Protein AF-A0A7S1GNH6-F1 (afdb_monomer_lite)

Organism: Cyclophora tenuis (NCBI:txid216820)

pLDDT: mean 76.44, std 11.62, range [36.06, 93.12]

Sequence (145 aa):
NDGLVASTFVAFQDAPVLQIGNWSTHVSYQWLARSFESPHRVYRKIVGYRRPEEAYASTGIASRLEVPLRLSWWLLDQDPWILILVAIPTLTVLTVFSILESLATPLLLLVVISWLWLTRTIVAKGKVSNLYKAKVWGRRRHKIE

Structure (mmCIF, N/CA/C/O backbone):
data_AF-A0A7S1GNH6-F1
#
_entry.id   AF-A0A7S1GNH6-F1
#
loop_
_atom_site.group_PDB
_atom_site.id
_atom_site.type_symbol
_atom_site.label_atom_id
_atom_site.label_alt_id
_atom_site.label_comp_id
_atom_site.label_asym_id
_atom_site.label_entity_id
_atom_site.label_seq_id
_atom_site.pdbx_PDB_ins_code
_atom_site.Cartn_x
_atom_site.Cartn_y
_atom_site.Cartn_z
_atom_site.occupancy
_atom_site.B_iso_or_equiv
_atom_site.auth_seq_id
_atom_site.auth_comp_id
_atom_site.auth_asym_id
_atom_site.auth_atom_id
_atom_site.pdbx_PDB_model_num
ATOM 1 N N . ASN A 1 1 ? 17.718 -19.699 13.583 1.00 37.19 1 ASN A N 1
ATOM 2 C CA . ASN A 1 1 ? 17.983 -18.271 13.291 1.00 37.19 1 ASN A CA 1
ATOM 3 C C . ASN A 1 1 ? 18.603 -18.265 11.917 1.00 37.19 1 ASN A C 1
ATOM 5 O O . ASN A 1 1 ? 19.820 -18.240 11.787 1.00 37.19 1 ASN A O 1
ATOM 9 N N . ASP A 1 2 ? 17.755 -18.426 10.911 1.00 36.19 2 ASP A N 1
ATOM 10 C CA . ASP A 1 2 ? 18.195 -18.703 9.552 1.00 36.19 2 ASP A CA 1
ATOM 11 C C . ASP A 1 2 ? 18.280 -17.347 8.872 1.00 36.19 2 ASP A C 1
ATOM 13 O O . ASP A 1 2 ? 17.274 -16.647 8.778 1.00 36.19 2 ASP A O 1
ATOM 17 N N . GLY A 1 3 ? 19.493 -16.937 8.503 1.00 36.06 3 GLY A N 1
ATOM 18 C CA . GLY A 1 3 ? 19.832 -15.633 7.926 1.00 36.06 3 GLY A CA 1
ATOM 19 C C . GLY A 1 3 ? 19.218 -15.357 6.549 1.00 36.06 3 GLY A C 1
ATOM 20 O O . GLY A 1 3 ? 19.876 -14.779 5.691 1.00 36.06 3 GLY A O 1
ATOM 21 N N . LEU A 1 4 ? 17.965 -15.750 6.326 1.00 37.25 4 LEU A N 1
ATOM 22 C CA . LEU A 1 4 ? 17.132 -15.347 5.205 1.00 37.25 4 LEU A CA 1
ATOM 23 C C . LEU A 1 4 ? 16.740 -13.879 5.388 1.00 37.25 4 LEU A C 1
ATOM 25 O O . LEU A 1 4 ? 15.629 -13.532 5.789 1.00 37.25 4 LEU A O 1
ATOM 29 N N . VAL A 1 5 ? 17.684 -12.998 5.066 1.00 38.34 5 VAL A N 1
ATOM 30 C CA . VAL A 1 5 ? 17.378 -11.618 4.701 1.00 38.34 5 VAL A CA 1
ATOM 31 C C . VAL A 1 5 ? 16.721 -11.681 3.325 1.00 38.34 5 VAL A C 1
ATOM 33 O O . VAL A 1 5 ? 17.373 -11.555 2.292 1.00 38.34 5 VAL A O 1
ATOM 36 N N . ALA A 1 6 ? 15.417 -11.949 3.300 1.00 43.12 6 ALA A N 1
ATOM 37 C CA . ALA A 1 6 ? 14.626 -11.766 2.096 1.00 43.12 6 ALA A CA 1
ATOM 38 C C . ALA A 1 6 ? 14.617 -10.265 1.786 1.00 43.12 6 ALA A C 1
ATOM 40 O O . ALA A 1 6 ? 13.912 -9.492 2.443 1.00 43.12 6 ALA A O 1
ATOM 41 N N . SER A 1 7 ? 15.427 -9.837 0.814 1.00 44.09 7 SER A N 1
ATOM 42 C CA . SER A 1 7 ? 15.307 -8.495 0.251 1.00 44.09 7 SER A CA 1
ATOM 43 C C . SER A 1 7 ? 13.883 -8.357 -0.277 1.00 44.09 7 SER A C 1
ATOM 45 O O . SER A 1 7 ? 13.508 -8.977 -1.268 1.00 44.09 7 SER A O 1
ATOM 47 N N . THR A 1 8 ? 13.057 -7.582 0.426 1.00 56.88 8 THR A N 1
ATOM 48 C CA . THR A 1 8 ? 11.632 -7.391 0.110 1.00 56.88 8 THR A CA 1
ATOM 49 C C . THR A 1 8 ? 11.429 -6.491 -1.117 1.00 56.88 8 THR A C 1
ATOM 51 O O . THR A 1 8 ? 10.299 -6.193 -1.500 1.00 56.88 8 THR A O 1
ATOM 54 N N . PHE A 1 9 ? 12.526 -6.033 -1.727 1.00 61.50 9 PHE A N 1
ATOM 55 C CA . PHE A 1 9 ? 12.533 -5.031 -2.776 1.00 61.50 9 PHE A CA 1
ATOM 56 C C . PHE A 1 9 ? 13.300 -5.556 -3.985 1.00 61.50 9 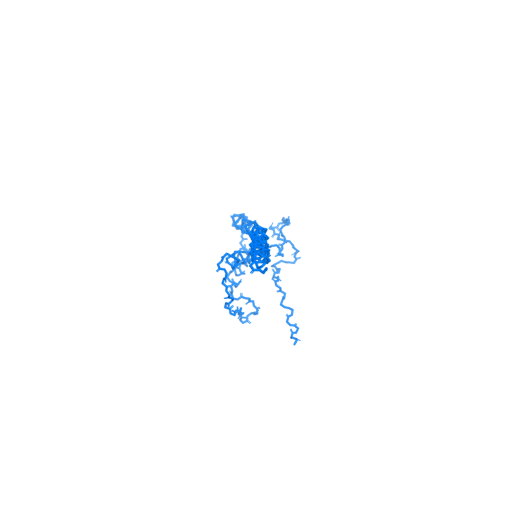PHE A C 1
ATOM 58 O O . PHE A 1 9 ? 14.501 -5.816 -3.912 1.00 61.50 9 PHE A O 1
ATOM 65 N N . VAL A 1 10 ? 12.583 -5.697 -5.097 1.00 64.50 10 VAL A N 1
ATOM 66 C CA . VAL A 1 10 ? 13.172 -5.936 -6.413 1.00 64.50 10 VAL A CA 1
ATOM 67 C C . VAL A 1 10 ? 13.304 -4.575 -7.087 1.00 64.50 10 VAL A C 1
ATOM 69 O O . VAL A 1 10 ? 12.298 -3.921 -7.364 1.00 64.50 10 VAL A O 1
ATOM 72 N N . ALA A 1 11 ? 14.539 -4.121 -7.290 1.00 66.44 11 ALA A N 1
ATOM 73 C CA . ALA A 1 11 ? 14.816 -3.002 -8.180 1.00 66.44 11 ALA A CA 1
ATOM 74 C C . ALA A 1 11 ? 14.881 -3.550 -9.608 1.00 66.44 11 ALA A C 1
ATOM 76 O O . ALA A 1 11 ? 15.576 -4.532 -9.860 1.00 66.44 11 ALA A O 1
ATOM 77 N N . PHE A 1 12 ? 14.123 -2.950 -10.522 1.00 68.12 12 PHE A N 1
ATOM 78 C CA . PHE A 1 12 ? 14.074 -3.399 -11.917 1.00 68.12 12 PHE A CA 1
ATOM 79 C C . PHE A 1 12 ? 15.103 -2.693 -12.813 1.00 68.12 12 PHE A C 1
ATOM 81 O O . PHE A 1 12 ? 15.304 -3.095 -13.953 1.00 68.12 12 PHE A O 1
ATOM 88 N 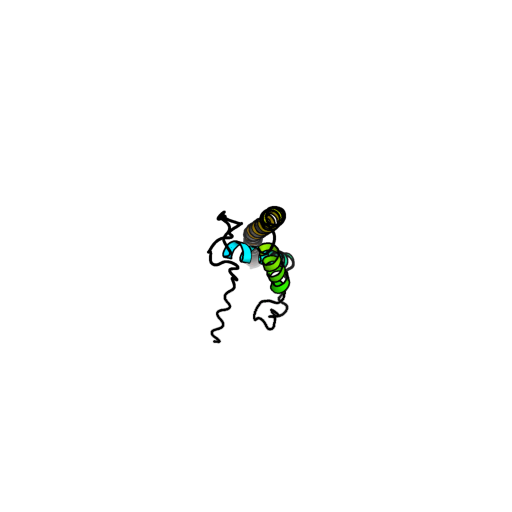N . GLN A 1 13 ? 15.736 -1.634 -12.308 1.00 73.31 13 GLN A N 1
ATOM 89 C CA . GLN A 1 13 ? 16.748 -0.833 -12.997 1.00 73.31 13 GLN A CA 1
ATOM 90 C C . GLN A 1 13 ? 17.916 -0.566 -12.039 1.00 73.31 13 GLN A C 1
ATOM 92 O O . GLN A 1 13 ? 17.717 -0.563 -10.821 1.00 73.31 13 GLN A O 1
ATOM 97 N N . ASP A 1 14 ? 19.093 -0.239 -12.579 1.00 76.81 14 ASP A N 1
ATOM 98 C CA . ASP A 1 14 ? 20.283 0.212 -11.827 1.00 76.81 14 ASP A CA 1
ATOM 99 C C . ASP A 1 14 ? 20.131 1.650 -11.280 1.00 76.81 14 ASP A C 1
ATOM 101 O O . ASP A 1 14 ? 21.063 2.454 -11.254 1.00 76.81 14 ASP A O 1
ATOM 105 N N . ALA A 1 15 ? 18.922 2.008 -10.852 1.00 78.06 15 ALA A N 1
ATOM 106 C CA . ALA A 1 15 ? 18.576 3.308 -10.306 1.00 78.06 15 ALA A CA 1
ATOM 107 C C . ALA A 1 15 ? 17.698 3.143 -9.054 1.00 78.06 15 ALA A C 1
ATOM 109 O O . ALA A 1 15 ? 16.880 2.227 -8.981 1.00 78.06 15 ALA A O 1
ATOM 110 N N . PRO A 1 16 ? 17.800 4.043 -8.059 1.00 78.69 16 PRO A N 1
ATOM 111 C CA . PRO A 1 16 ? 16.963 3.986 -6.854 1.00 78.69 16 PRO A CA 1
ATOM 112 C C . PRO A 1 16 ? 15.500 4.399 -7.109 1.00 78.69 16 PRO A C 1
ATOM 114 O O . PRO A 1 16 ? 14.623 4.180 -6.265 1.00 78.69 16 PRO A O 1
ATOM 117 N N . VAL A 1 17 ? 15.235 5.007 -8.265 1.00 83.69 17 VAL A N 1
ATOM 118 C CA . VAL A 1 17 ? 13.937 5.539 -8.681 1.00 83.69 17 VAL A CA 1
ATOM 119 C C . VAL A 1 17 ? 13.557 5.012 -10.055 1.00 83.69 17 VAL A C 1
ATOM 121 O O . VAL A 1 17 ? 14.426 4.647 -10.846 1.00 83.69 17 VAL A O 1
ATOM 124 N N . LEU A 1 18 ? 12.257 4.988 -10.335 1.00 82.44 18 LEU A N 1
ATOM 125 C CA . LEU A 1 18 ? 11.734 4.602 -11.636 1.00 82.44 18 LEU A CA 1
ATOM 126 C C . LEU A 1 18 ? 12.200 5.606 -12.699 1.00 82.44 18 LEU A C 1
ATOM 128 O O . LEU A 1 18 ? 11.910 6.803 -12.599 1.00 82.44 18 LEU A O 1
ATOM 132 N N . GLN A 1 19 ? 12.898 5.114 -13.717 1.00 83.94 19 GLN A N 1
ATOM 133 C CA . GLN A 1 19 ? 13.284 5.887 -14.892 1.00 83.94 19 GLN A CA 1
ATOM 134 C C . GLN A 1 19 ? 12.406 5.498 -16.080 1.00 83.94 19 GLN A C 1
ATOM 136 O O . GLN A 1 19 ? 12.172 4.315 -16.335 1.00 83.94 19 GLN A O 1
ATOM 141 N N . ILE A 1 20 ? 11.915 6.506 -16.801 1.00 80.00 20 ILE A N 1
ATOM 142 C CA . ILE A 1 20 ? 11.084 6.352 -17.998 1.00 80.00 20 ILE A CA 1
ATOM 143 C C . ILE A 1 20 ? 11.818 7.035 -19.152 1.00 80.00 20 ILE A C 1
ATOM 145 O O . ILE A 1 20 ? 11.888 8.264 -19.213 1.00 80.00 20 ILE A O 1
ATOM 149 N N . GLY A 1 21 ? 12.403 6.244 -20.055 1.00 78.62 21 GLY A N 1
ATOM 150 C CA . GLY A 1 21 ? 13.316 6.764 -21.077 1.00 78.62 21 GLY A CA 1
ATOM 151 C C . GLY A 1 21 ? 14.495 7.502 -20.432 1.00 78.62 21 GLY A C 1
ATOM 152 O O . GLY A 1 21 ? 15.172 6.953 -19.570 1.00 78.62 21 GLY A O 1
ATOM 153 N N . ASN A 1 22 ? 14.696 8.771 -20.797 1.00 79.69 22 ASN A N 1
ATOM 154 C CA . ASN A 1 22 ? 15.738 9.627 -20.211 1.00 79.69 22 ASN A CA 1
ATOM 155 C C . ASN A 1 22 ? 15.261 10.442 -18.994 1.00 79.69 22 ASN A C 1
ATOM 157 O O . ASN A 1 22 ? 15.970 11.342 -18.539 1.00 79.69 22 ASN A O 1
ATOM 161 N N . TRP A 1 23 ? 14.050 10.197 -18.485 1.00 79.19 23 TRP A N 1
ATOM 162 C CA . TRP A 1 23 ? 13.479 10.961 -17.377 1.00 79.19 23 TRP A CA 1
ATOM 163 C C . TRP A 1 23 ? 13.523 10.171 -16.073 1.00 79.19 23 TRP A C 1
ATOM 165 O O . TRP A 1 23 ? 13.007 9.059 -15.974 1.00 79.19 23 TRP A O 1
ATOM 175 N N . SER A 1 24 ? 14.109 10.787 -15.048 1.00 81.00 24 SER A N 1
ATOM 176 C CA . SER A 1 24 ? 14.089 10.279 -13.680 1.00 81.00 24 SER A CA 1
ATOM 177 C C . SER A 1 24 ? 12.819 10.751 -12.980 1.00 81.00 24 SER A C 1
ATOM 179 O O . SER A 1 24 ? 12.549 11.952 -12.926 1.00 81.00 24 SER A O 1
ATOM 181 N N . THR A 1 25 ? 12.025 9.823 -12.451 1.00 81.56 25 THR A N 1
ATOM 182 C CA . THR A 1 25 ? 10.838 10.172 -11.661 1.00 81.56 25 THR A CA 1
ATOM 183 C C . THR A 1 25 ? 11.185 10.272 -10.173 1.00 81.56 25 THR A C 1
ATOM 185 O O . THR A 1 25 ? 12.176 9.720 -9.704 1.00 81.56 25 THR A O 1
ATOM 188 N N . HIS A 1 26 ? 10.339 10.940 -9.384 1.00 84.44 26 HIS A N 1
ATOM 189 C CA . HIS A 1 26 ? 10.473 10.972 -7.918 1.00 84.44 26 HIS A CA 1
ATOM 190 C C . HIS A 1 26 ? 9.926 9.708 -7.226 1.00 84.44 26 HIS A C 1
ATOM 192 O O . HIS A 1 26 ? 9.800 9.671 -6.001 1.00 84.44 26 HIS A O 1
ATOM 198 N N . VAL A 1 27 ? 9.568 8.674 -7.990 1.00 81.62 27 VAL A N 1
ATOM 199 C CA . VAL A 1 27 ? 8.954 7.453 -7.468 1.00 81.62 27 VAL A CA 1
ATOM 200 C C . VAL A 1 27 ? 10.043 6.421 -7.189 1.00 81.62 27 VAL A C 1
ATOM 202 O O . VAL A 1 27 ? 10.666 5.897 -8.109 1.00 81.62 27 VAL A O 1
ATOM 205 N N . SER A 1 28 ? 10.274 6.103 -5.913 1.00 85.12 28 SER A N 1
ATOM 206 C CA . SER A 1 28 ? 11.250 5.081 -5.527 1.00 85.12 28 SER A CA 1
ATOM 207 C C . SER A 1 28 ? 10.704 3.662 -5.702 1.00 85.12 28 SER A C 1
ATOM 209 O O . SER A 1 28 ? 9.517 3.399 -5.476 1.00 85.12 28 SER A O 1
ATOM 211 N N . TYR A 1 29 ? 11.587 2.710 -6.019 1.00 79.69 29 TYR A N 1
ATOM 212 C CA . TYR A 1 29 ? 11.223 1.287 -6.085 1.00 79.69 29 TYR A CA 1
ATOM 213 C C . TYR A 1 29 ? 10.703 0.751 -4.747 1.00 79.69 29 TYR A C 1
ATOM 215 O O . TYR A 1 29 ? 9.821 -0.107 -4.712 1.00 79.69 29 TYR A O 1
ATOM 223 N N . GLN A 1 30 ? 11.181 1.315 -3.636 1.00 81.62 30 GLN A N 1
ATOM 224 C CA . GLN A 1 30 ? 10.695 0.983 -2.302 1.00 81.62 30 GLN A CA 1
ATOM 225 C C . GLN A 1 30 ? 9.229 1.393 -2.109 1.00 81.62 30 GLN A C 1
ATOM 227 O O . GLN A 1 30 ? 8.434 0.617 -1.572 1.00 81.62 30 GLN A O 1
ATOM 232 N N . TRP A 1 31 ? 8.856 2.598 -2.554 1.00 83.19 31 TRP A N 1
ATOM 233 C CA . TRP A 1 31 ? 7.469 3.052 -2.496 1.00 83.19 31 TRP A CA 1
ATOM 234 C C . TRP A 1 31 ? 6.576 2.216 -3.414 1.00 83.19 31 TRP A C 1
ATOM 236 O O . TRP A 1 31 ? 5.495 1.808 -2.989 1.00 83.19 31 TRP A O 1
ATOM 246 N N . LEU A 1 32 ? 7.038 1.893 -4.627 1.00 81.19 32 LEU A N 1
ATOM 247 C CA . LEU A 1 32 ? 6.302 1.045 -5.571 1.00 81.19 32 LEU A CA 1
ATOM 248 C C . LEU A 1 32 ? 6.019 -0.336 -4.986 1.00 81.19 32 LEU A C 1
ATOM 250 O O . LEU A 1 32 ? 4.860 -0.730 -4.873 1.00 81.19 32 LEU A O 1
ATOM 254 N N . ALA A 1 33 ? 7.061 -1.041 -4.543 1.00 79.50 33 ALA A N 1
ATOM 255 C CA . ALA A 1 33 ? 6.931 -2.367 -3.947 1.00 79.50 33 ALA A CA 1
ATOM 256 C C . ALA A 1 33 ? 5.985 -2.350 -2.738 1.00 79.50 33 ALA A C 1
ATOM 258 O O . ALA A 1 33 ? 5.083 -3.182 -2.617 1.00 79.50 33 ALA A O 1
ATOM 259 N N . ARG A 1 34 ? 6.126 -1.341 -1.866 1.00 80.62 34 ARG A N 1
ATOM 260 C CA . ARG A 1 34 ? 5.230 -1.174 -0.722 1.00 80.62 34 ARG A CA 1
ATOM 261 C C . ARG A 1 34 ? 3.790 -0.936 -1.167 1.00 80.62 34 ARG A C 1
ATOM 263 O O . ARG A 1 34 ? 2.881 -1.483 -0.540 1.00 80.62 34 ARG A O 1
ATOM 270 N N . SER A 1 35 ? 3.574 -0.144 -2.209 1.00 81.56 35 SER A N 1
ATOM 271 C CA . SER A 1 35 ? 2.242 0.189 -2.707 1.00 81.56 35 SER A CA 1
ATOM 272 C C . SER A 1 35 ? 1.557 -1.009 -3.359 1.00 81.56 35 SER A C 1
ATOM 274 O O . SER A 1 35 ? 0.377 -1.225 -3.099 1.00 81.56 35 SER A O 1
ATOM 276 N N . PHE A 1 36 ? 2.280 -1.858 -4.096 1.00 80.94 36 PHE A N 1
ATOM 277 C CA . PHE A 1 36 ? 1.729 -3.104 -4.653 1.00 80.94 36 PHE A CA 1
ATOM 278 C C . PHE A 1 36 ? 1.231 -4.077 -3.579 1.00 80.94 36 PHE A C 1
ATOM 280 O O . PHE A 1 36 ? 0.245 -4.782 -3.776 1.00 80.94 36 PHE A O 1
ATOM 287 N N . GLU A 1 37 ? 1.854 -4.079 -2.403 1.00 80.12 37 GLU A N 1
ATOM 288 C CA . GLU A 1 37 ? 1.362 -4.845 -1.257 1.00 80.12 37 GLU A CA 1
ATOM 289 C C . GLU A 1 37 ? 0.252 -4.136 -0.454 1.00 80.12 37 GLU A C 1
ATOM 291 O O . GLU A 1 37 ? -0.363 -4.749 0.426 1.00 80.12 37 GLU A O 1
ATOM 296 N N . SER A 1 38 ? -0.015 -2.853 -0.720 1.00 82.19 38 SER A N 1
ATOM 297 C CA . SER A 1 38 ? -0.980 -2.049 0.040 1.00 82.19 38 SER A CA 1
ATOM 298 C C . SER A 1 38 ? -2.413 -2.596 -0.021 1.00 82.19 38 SER A C 1
ATOM 300 O O . SER A 1 38 ? -2.989 -2.779 1.054 1.00 82.19 38 SER A O 1
ATOM 302 N N . PRO A 1 39 ? -2.978 -2.984 -1.187 1.00 81.25 39 PRO A N 1
ATOM 303 C CA . PRO A 1 39 ? -4.318 -3.577 -1.250 1.00 81.25 39 PRO A CA 1
ATOM 304 C C . PRO A 1 39 ? -4.464 -4.799 -0.338 1.00 81.25 39 PRO A C 1
ATOM 306 O O . PRO A 1 39 ? -5.441 -4.925 0.396 1.00 81.25 39 PRO A O 1
ATOM 309 N N . HIS A 1 40 ? -3.446 -5.663 -0.306 1.00 78.81 40 HIS A N 1
ATOM 310 C CA . HIS A 1 40 ? -3.423 -6.840 0.562 1.00 78.81 40 HIS A CA 1
ATOM 311 C C . HIS A 1 40 ? -3.338 -6.471 2.049 1.00 78.81 40 HIS A C 1
ATOM 313 O O . HIS A 1 40 ? -3.976 -7.099 2.895 1.00 78.81 40 HIS A O 1
ATOM 319 N N . ARG A 1 41 ? -2.559 -5.444 2.412 1.00 78.06 41 ARG A N 1
ATOM 320 C CA . ARG A 1 41 ? -2.509 -4.943 3.799 1.00 78.06 41 ARG A CA 1
ATOM 321 C C . ARG A 1 41 ? -3.832 -4.307 4.223 1.00 78.06 41 ARG A C 1
ATOM 323 O O . ARG A 1 41 ? -4.282 -4.573 5.335 1.00 78.06 41 ARG A O 1
ATOM 330 N N . VAL A 1 42 ? -4.466 -3.528 3.350 1.00 78.56 42 VAL A N 1
ATOM 331 C CA . VAL A 1 42 ? -5.791 -2.932 3.581 1.00 78.56 42 VAL A CA 1
ATOM 332 C C . VAL A 1 42 ? -6.843 -4.024 3.751 1.00 78.56 42 VAL A C 1
ATOM 334 O O . VAL A 1 42 ? -7.534 -4.042 4.766 1.00 78.56 42 VAL A O 1
ATOM 337 N N . TYR A 1 43 ? -6.898 -4.986 2.829 1.00 78.31 43 TYR A N 1
ATOM 338 C CA . TYR A 1 43 ? -7.809 -6.127 2.906 1.00 78.31 43 TYR A CA 1
ATOM 339 C C . TYR A 1 43 ? -7.651 -6.888 4.228 1.00 78.31 43 TYR A C 1
ATOM 341 O O . TYR A 1 43 ? -8.634 -7.136 4.924 1.00 78.31 43 TYR A O 1
ATOM 349 N N . ARG A 1 44 ? -6.409 -7.173 4.644 1.00 76.88 44 ARG A N 1
ATOM 350 C CA . ARG A 1 44 ? -6.134 -7.820 5.938 1.00 76.88 44 ARG A CA 1
ATOM 351 C C . ARG A 1 44 ? -6.612 -6.997 7.13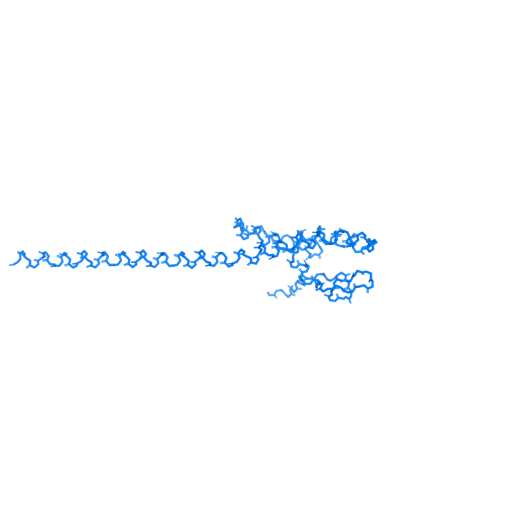3 1.00 76.88 44 ARG A C 1
ATOM 353 O O . ARG A 1 44 ? -7.200 -7.569 8.048 1.00 76.88 44 ARG A O 1
ATOM 360 N N . LYS A 1 45 ? -6.369 -5.682 7.139 1.00 74.25 45 LYS A N 1
ATOM 361 C CA . LYS A 1 45 ? -6.820 -4.788 8.220 1.00 74.25 45 LYS A CA 1
ATOM 362 C C . LYS A 1 45 ? -8.349 -4.738 8.323 1.00 74.25 45 LYS A C 1
ATOM 364 O O . LYS A 1 45 ? -8.858 -4.672 9.434 1.00 74.25 45 LYS A O 1
ATOM 369 N N . ILE A 1 46 ? -9.060 -4.773 7.193 1.00 73.44 46 ILE A N 1
ATOM 370 C CA . ILE A 1 46 ? -10.526 -4.661 7.147 1.00 73.44 46 ILE A CA 1
ATOM 371 C C . ILE A 1 46 ? -11.207 -5.993 7.486 1.00 73.44 46 ILE A C 1
ATOM 373 O O . ILE A 1 46 ? -12.118 -6.022 8.305 1.00 73.44 46 ILE A O 1
ATOM 377 N N . VAL A 1 47 ? -10.775 -7.095 6.868 1.00 77.12 47 VAL A N 1
ATOM 378 C CA . VAL A 1 47 ? -11.456 -8.401 6.978 1.00 77.12 47 VAL A CA 1
ATOM 379 C C . VAL A 1 47 ? -11.006 -9.189 8.215 1.00 77.12 47 VAL A C 1
ATOM 381 O O . VAL A 1 47 ? -11.645 -10.161 8.602 1.00 77.12 47 VAL A O 1
ATOM 384 N N . GLY A 1 48 ? -9.909 -8.790 8.870 1.00 65.69 48 GLY A N 1
ATOM 385 C CA . GLY A 1 48 ? -9.396 -9.484 10.058 1.00 65.69 48 GLY A CA 1
ATOM 386 C C . GLY A 1 48 ? -8.886 -10.901 9.765 1.00 65.69 48 GLY A C 1
ATOM 387 O O . GLY A 1 48 ? -8.758 -11.720 10.675 1.00 65.69 48 GLY A O 1
ATOM 388 N N . TYR A 1 49 ? -8.600 -11.202 8.495 1.00 65.19 49 TYR A N 1
ATOM 389 C CA . TYR A 1 49 ? -8.216 -12.534 8.041 1.00 65.19 49 TYR A CA 1
ATOM 390 C C . TYR A 1 49 ? -6.864 -12.948 8.650 1.00 65.19 49 TYR A C 1
ATOM 392 O O . TYR A 1 49 ? -5.824 -12.349 8.352 1.00 65.19 49 TYR A O 1
ATOM 400 N N . ARG A 1 50 ? -6.859 -13.981 9.507 1.00 59.31 50 ARG A N 1
ATOM 401 C CA . ARG A 1 50 ? -5.625 -14.624 9.989 1.00 59.31 50 ARG A CA 1
ATOM 402 C C . ARG A 1 50 ? -5.000 -15.427 8.842 1.00 59.31 50 ARG A C 1
ATOM 404 O O . ARG A 1 50 ? -5.693 -16.171 8.161 1.00 59.31 50 ARG A O 1
ATOM 411 N N . ARG A 1 51 ? -3.698 -15.206 8.626 1.00 62.00 51 ARG A N 1
ATOM 412 C CA . ARG A 1 51 ? -2.843 -15.737 7.542 1.00 62.00 51 ARG A CA 1
ATOM 413 C C . ARG A 1 51 ? -3.218 -17.165 7.087 1.00 62.00 51 ARG A C 1
ATOM 415 O O . ARG A 1 51 ? -3.203 -18.057 7.930 1.00 62.00 51 ARG A O 1
ATOM 422 N N . PRO A 1 52 ? -3.371 -17.425 5.775 1.00 60.12 52 PRO A N 1
ATOM 423 C CA . PRO A 1 52 ? -2.776 -18.629 5.209 1.00 60.12 52 PRO A CA 1
ATOM 424 C C . PRO A 1 52 ? -1.246 -18.468 5.252 1.00 60.12 52 PRO A C 1
ATOM 426 O O . PRO A 1 52 ? -0.737 -17.340 5.221 1.00 60.12 52 PRO A O 1
ATOM 429 N N . GLU A 1 53 ? -0.511 -19.571 5.359 1.00 61.97 53 GLU A N 1
ATOM 430 C CA . GLU A 1 53 ? 0.952 -19.569 5.264 1.00 61.97 53 GLU A CA 1
ATOM 431 C C . GLU A 1 53 ? 1.409 -18.789 4.022 1.00 61.97 53 GLU A C 1
ATOM 433 O O . GLU A 1 53 ? 0.793 -18.857 2.955 1.00 61.97 53 GLU A O 1
ATOM 438 N N . GLU A 1 54 ? 2.453 -17.969 4.171 1.00 65.38 54 GLU A N 1
ATOM 439 C CA . GLU A 1 54 ? 3.018 -17.242 3.036 1.00 65.38 54 GLU A CA 1
ATOM 440 C C . GLU A 1 54 ? 3.658 -18.252 2.087 1.00 65.38 54 GLU A C 1
ATOM 442 O O . GLU A 1 54 ? 4.748 -18.752 2.340 1.00 65.38 54 GLU A O 1
ATOM 447 N N . ALA A 1 55 ? 2.951 -18.571 1.004 1.00 72.06 55 ALA A N 1
ATOM 448 C CA . ALA A 1 55 ? 3.471 -19.426 -0.046 1.00 72.06 55 ALA A CA 1
ATOM 449 C C . ALA A 1 55 ? 4.503 -18.646 -0.867 1.00 72.06 55 ALA A C 1
ATOM 451 O O . ALA A 1 55 ? 4.168 -17.653 -1.526 1.00 72.06 55 ALA A O 1
ATOM 452 N N . TYR A 1 56 ? 5.749 -19.105 -0.825 1.00 71.94 56 TYR A N 1
ATOM 453 C CA . TYR A 1 56 ? 6.824 -18.639 -1.690 1.00 71.94 56 TYR A CA 1
ATOM 454 C C . TYR A 1 56 ? 6.895 -19.537 -2.922 1.00 71.94 56 TYR A C 1
ATOM 456 O O . TYR A 1 56 ? 6.729 -20.753 -2.829 1.00 71.94 56 TYR A O 1
ATOM 464 N N . ALA A 1 57 ? 7.118 -18.934 -4.080 1.00 68.62 57 ALA A N 1
ATOM 465 C CA . ALA A 1 57 ? 7.430 -19.674 -5.287 1.00 68.62 57 ALA A CA 1
ATOM 466 C C . ALA A 1 57 ? 8.856 -20.240 -5.224 1.00 68.62 57 ALA A C 1
ATOM 468 O O . ALA A 1 57 ? 9.665 -19.835 -4.387 1.00 68.62 57 ALA A O 1
ATOM 469 N N . SER A 1 58 ? 9.195 -21.139 -6.152 1.00 70.69 58 SER A N 1
ATOM 470 C CA . SER A 1 58 ? 10.551 -21.701 -6.282 1.00 70.69 58 SER A CA 1
ATOM 471 C C . SER A 1 58 ? 11.635 -20.637 -6.510 1.00 70.69 58 SER A C 1
ATOM 473 O O . SER A 1 58 ? 12.810 -20.891 -6.271 1.00 70.69 58 SER A O 1
ATOM 475 N N . THR A 1 59 ? 11.236 -19.436 -6.930 1.00 66.88 59 THR A N 1
ATOM 476 C CA . THR A 1 59 ? 12.077 -18.246 -7.106 1.00 66.88 59 THR A CA 1
ATOM 477 C C . THR A 1 59 ? 12.384 -17.507 -5.797 1.00 66.88 59 THR A C 1
ATOM 479 O O . THR A 1 59 ? 13.120 -16.525 -5.811 1.00 66.88 59 THR A O 1
ATOM 482 N N . GLY A 1 60 ? 11.813 -17.936 -4.664 1.00 67.62 60 GLY A N 1
ATOM 483 C CA . GLY A 1 60 ? 11.957 -17.272 -3.363 1.00 67.62 60 GLY A CA 1
ATOM 484 C C . GLY A 1 60 ? 11.095 -16.014 -3.198 1.00 67.62 60 GLY A C 1
ATOM 485 O O . GLY A 1 60 ? 11.165 -15.352 -2.165 1.00 67.62 60 GLY A O 1
ATOM 486 N N . ILE A 1 61 ? 10.258 -15.684 -4.186 1.00 68.38 61 ILE A N 1
ATOM 487 C CA . ILE A 1 61 ? 9.331 -14.546 -4.148 1.00 68.38 61 ILE A CA 1
ATOM 488 C C . ILE A 1 61 ? 7.976 -15.023 -3.627 1.00 68.38 61 ILE A C 1
ATOM 490 O O . ILE A 1 61 ? 7.537 -16.133 -3.928 1.00 68.38 61 ILE A O 1
ATOM 494 N N . ALA A 1 62 ? 7.286 -14.193 -2.842 1.00 72.06 62 ALA A N 1
ATOM 495 C CA . ALA A 1 62 ? 5.924 -14.504 -2.423 1.00 72.06 62 ALA A CA 1
ATOM 496 C C . ALA A 1 62 ? 5.038 -14.715 -3.664 1.00 72.06 62 ALA A C 1
ATOM 498 O O . ALA A 1 62 ? 4.951 -13.830 -4.510 1.00 72.06 62 ALA A O 1
ATOM 499 N N . SER A 1 63 ? 4.347 -15.852 -3.752 1.00 75.56 63 SER A N 1
ATOM 500 C CA . SER A 1 63 ? 3.489 -16.238 -4.892 1.00 75.56 63 SER A CA 1
ATOM 501 C C . SER A 1 63 ? 2.528 -15.125 -5.337 1.00 75.56 63 SER A C 1
ATOM 503 O O . SER A 1 63 ? 2.355 -14.860 -6.523 1.00 75.56 63 SER A O 1
ATOM 505 N N . ARG A 1 64 ? 1.968 -14.381 -4.375 1.00 74.19 64 ARG A N 1
ATOM 506 C CA . ARG A 1 64 ? 1.082 -13.226 -4.610 1.00 74.19 64 ARG A CA 1
ATOM 507 C C . ARG A 1 64 ? 1.730 -12.057 -5.369 1.00 74.19 64 ARG A C 1
ATOM 509 O O . ARG A 1 64 ? 1.017 -11.223 -5.917 1.00 74.19 64 ARG A O 1
ATOM 516 N N . LEU A 1 65 ? 3.058 -11.966 -5.358 1.00 76.12 65 LEU A N 1
ATOM 517 C CA . LEU A 1 65 ? 3.836 -10.923 -6.025 1.00 76.12 65 LEU A CA 1
ATOM 518 C C . LEU A 1 65 ? 4.357 -11.358 -7.396 1.00 76.12 65 LEU A C 1
ATOM 520 O O . LEU A 1 65 ? 4.795 -10.498 -8.151 1.00 76.12 65 LEU A O 1
ATOM 524 N N . GLU A 1 66 ? 4.269 -12.639 -7.766 1.00 76.69 66 GLU A N 1
ATOM 525 C CA . GLU A 1 66 ? 4.775 -13.106 -9.063 1.00 76.69 66 GLU A CA 1
ATOM 526 C C . GLU A 1 66 ? 4.057 -12.454 -10.246 1.00 76.69 66 GLU A C 1
ATOM 528 O O . GLU A 1 66 ? 4.700 -12.048 -11.213 1.00 76.69 66 GLU A O 1
ATOM 533 N N . VAL A 1 67 ? 2.730 -12.325 -10.168 1.00 80.25 67 VAL A N 1
ATOM 534 C CA . VAL A 1 67 ? 1.934 -11.709 -11.238 1.00 80.25 67 VAL A CA 1
ATOM 535 C C . VAL A 1 67 ? 2.250 -10.210 -11.375 1.00 80.25 67 VAL A C 1
ATOM 537 O O . VAL A 1 67 ? 2.623 -9.801 -12.476 1.00 80.25 67 VAL A O 1
ATOM 540 N N . PRO A 1 68 ? 2.199 -9.387 -10.303 1.00 77.00 68 PRO A N 1
ATOM 541 C CA . PRO A 1 68 ? 2.641 -7.991 -10.367 1.00 77.00 68 PRO A CA 1
ATOM 542 C C . PRO A 1 68 ? 4.078 -7.819 -10.866 1.00 77.00 68 PRO A C 1
ATOM 544 O O . PRO A 1 68 ? 4.363 -6.894 -11.626 1.00 77.00 68 PRO A O 1
ATOM 547 N N . LEU A 1 69 ? 4.983 -8.715 -10.463 1.00 78.38 69 LEU A N 1
ATOM 548 C CA . LEU A 1 69 ? 6.380 -8.677 -10.879 1.00 78.38 69 LEU A CA 1
ATOM 549 C C . LEU A 1 69 ? 6.512 -8.908 -12.388 1.00 78.38 69 LEU A C 1
ATOM 551 O O . LEU A 1 69 ? 7.136 -8.101 -13.070 1.00 78.38 69 LEU A O 1
ATOM 555 N N . ARG A 1 70 ? 5.895 -9.968 -12.927 1.00 81.38 70 ARG A N 1
ATOM 556 C CA . ARG A 1 70 ? 5.923 -10.267 -14.370 1.00 81.38 70 ARG A CA 1
ATOM 557 C C . ARG A 1 70 ? 5.297 -9.150 -15.200 1.00 81.38 70 ARG A C 1
ATOM 559 O O . ARG A 1 70 ? 5.842 -8.795 -16.238 1.00 81.38 70 ARG A O 1
ATOM 566 N N . LEU A 1 71 ? 4.194 -8.570 -14.724 1.00 81.50 71 LEU A N 1
ATOM 567 C CA . LEU A 1 71 ? 3.573 -7.412 -15.371 1.00 81.50 71 LEU A CA 1
ATOM 568 C C . LEU A 1 71 ? 4.500 -6.191 -15.375 1.00 81.50 71 LEU A C 1
ATOM 570 O O . LEU A 1 71 ? 4.560 -5.487 -16.375 1.00 81.50 71 LEU A O 1
ATOM 574 N N . SER A 1 72 ? 5.243 -5.962 -14.290 1.00 80.50 72 SER A N 1
ATOM 575 C CA . SER A 1 72 ? 6.207 -4.857 -14.207 1.00 80.50 72 SER A CA 1
ATOM 576 C C . SER A 1 72 ? 7.367 -5.043 -15.188 1.00 80.50 72 SER A C 1
ATOM 578 O O . SER A 1 72 ? 7.723 -4.098 -15.880 1.00 80.50 72 SER A O 1
ATOM 580 N N . TRP A 1 73 ? 7.905 -6.263 -15.307 1.00 82.38 73 TRP A N 1
ATOM 581 C CA . TRP A 1 73 ? 8.919 -6.591 -16.318 1.00 82.38 73 TRP A CA 1
ATOM 582 C C . TRP A 1 73 ? 8.407 -6.364 -17.739 1.00 82.38 73 TRP A C 1
ATOM 584 O O . TRP A 1 73 ? 9.071 -5.699 -18.524 1.00 82.38 73 TRP A O 1
ATOM 594 N N . TRP A 1 74 ? 7.207 -6.865 -18.048 1.00 85.06 74 TRP A N 1
ATOM 595 C CA . TRP A 1 74 ? 6.589 -6.653 -19.356 1.00 85.06 74 TRP A CA 1
ATOM 596 C C . TRP A 1 74 ? 6.397 -5.164 -19.661 1.00 85.06 74 TRP A C 1
ATOM 598 O O . TRP A 1 74 ? 6.674 -4.730 -20.774 1.00 85.06 74 TRP A O 1
ATOM 608 N N . LEU A 1 75 ? 5.957 -4.382 -18.670 1.00 82.44 75 LEU A N 1
ATOM 609 C CA . LEU A 1 75 ? 5.691 -2.955 -18.826 1.00 82.44 75 LEU A CA 1
ATOM 610 C C . LEU A 1 75 ? 6.966 -2.134 -19.061 1.00 82.44 75 LEU A C 1
ATOM 612 O O . LEU A 1 75 ? 6.932 -1.169 -19.819 1.00 82.44 75 LEU A O 1
ATOM 616 N N . LEU A 1 76 ? 8.073 -2.510 -18.419 1.00 82.25 76 LEU A N 1
ATOM 617 C CA . LEU A 1 76 ? 9.372 -1.855 -18.599 1.00 82.25 76 LEU A CA 1
ATOM 618 C C . LEU A 1 76 ? 9.993 -2.123 -19.976 1.00 82.25 76 LEU A C 1
ATOM 620 O O . LEU A 1 76 ? 10.819 -1.331 -20.415 1.00 82.25 76 LEU A O 1
ATOM 624 N N . ASP A 1 77 ? 9.583 -3.204 -20.640 1.00 86.00 77 ASP A N 1
ATOM 625 C CA . ASP A 1 77 ? 10.013 -3.562 -21.997 1.00 86.00 77 ASP A CA 1
ATOM 626 C C . ASP A 1 77 ? 9.181 -2.865 -23.095 1.00 86.00 77 ASP A C 1
ATOM 628 O O . ASP A 1 77 ? 9.504 -2.945 -24.276 1.00 86.00 77 ASP A O 1
ATOM 632 N N . GLN A 1 78 ? 8.088 -2.180 -22.730 1.00 86.69 78 GLN A N 1
ATOM 633 C CA . GLN A 1 78 ? 7.248 -1.462 -23.693 1.00 86.69 78 GLN A CA 1
ATOM 634 C C . GLN A 1 78 ? 7.819 -0.089 -24.060 1.00 86.69 78 GLN A C 1
ATOM 636 O O . GLN A 1 78 ? 8.577 0.524 -23.306 1.00 86.69 78 GLN A O 1
ATOM 641 N N . ASP A 1 79 ? 7.355 0.448 -25.194 1.00 87.62 79 ASP A N 1
ATOM 642 C CA . ASP A 1 79 ? 7.646 1.821 -25.599 1.00 87.62 79 ASP A CA 1
ATOM 643 C C . ASP A 1 79 ? 7.334 2.828 -24.473 1.00 87.62 79 ASP A C 1
ATOM 645 O O . ASP A 1 79 ? 6.293 2.714 -23.811 1.00 87.62 79 ASP A O 1
ATOM 649 N N . PRO A 1 80 ? 8.151 3.887 -24.297 1.00 84.31 80 PRO A N 1
ATOM 650 C CA . PRO A 1 80 ? 7.964 4.870 -23.228 1.00 84.31 80 PRO A CA 1
ATOM 651 C C . PRO A 1 80 ? 6.561 5.492 -23.186 1.00 84.31 80 PRO A C 1
ATOM 653 O O . PRO A 1 80 ? 6.046 5.791 -22.111 1.00 84.31 80 PRO A O 1
ATOM 656 N N . TRP A 1 81 ? 5.908 5.656 -24.341 1.00 86.38 81 TRP A N 1
ATOM 657 C CA . TRP A 1 81 ? 4.539 6.173 -24.427 1.00 86.38 81 TRP A CA 1
ATOM 658 C C . TRP A 1 81 ? 3.501 5.219 -23.832 1.00 86.38 81 TRP A C 1
ATOM 660 O O . TRP A 1 81 ? 2.601 5.659 -23.115 1.00 86.38 81 TRP A O 1
ATOM 670 N N . ILE A 1 82 ? 3.643 3.916 -24.089 1.00 86.81 82 ILE A N 1
ATOM 671 C CA . ILE A 1 82 ? 2.782 2.873 -23.517 1.00 86.81 82 ILE A CA 1
ATOM 672 C C . ILE A 1 82 ? 3.031 2.788 -22.012 1.00 86.81 82 ILE A C 1
ATOM 674 O O . ILE A 1 82 ? 2.082 2.735 -21.227 1.00 86.81 82 ILE A O 1
ATOM 678 N N . LEU A 1 83 ? 4.302 2.861 -21.609 1.00 84.06 83 LEU A N 1
ATOM 679 C CA . LEU A 1 83 ? 4.694 2.878 -20.207 1.00 84.06 83 LEU A CA 1
ATOM 680 C C . LEU A 1 83 ? 4.025 4.040 -19.472 1.00 84.06 83 LEU A C 1
ATOM 682 O O . LEU A 1 83 ? 3.394 3.809 -18.447 1.00 84.06 83 LEU A O 1
ATOM 686 N N . ILE A 1 84 ? 4.066 5.264 -20.006 1.00 84.44 84 ILE A N 1
ATOM 687 C CA . ILE A 1 84 ? 3.388 6.427 -1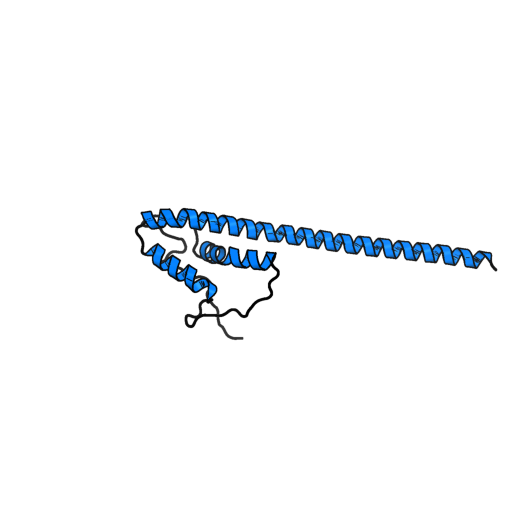9.406 1.00 84.44 84 ILE A CA 1
ATOM 688 C C . ILE A 1 84 ? 1.874 6.197 -19.309 1.00 84.44 84 ILE A C 1
ATOM 690 O O . ILE A 1 84 ? 1.283 6.411 -18.246 1.00 84.44 84 ILE A O 1
ATOM 694 N N . LEU A 1 85 ? 1.251 5.731 -20.395 1.00 88.81 85 LEU A N 1
ATOM 695 C CA . LEU A 1 85 ? -0.196 5.530 -20.477 1.00 88.81 85 LEU A CA 1
ATOM 696 C C . LEU A 1 85 ? -0.710 4.503 -19.457 1.00 88.81 85 LEU A C 1
ATOM 698 O O . LEU A 1 85 ? -1.805 4.668 -18.925 1.00 88.81 85 LEU A O 1
ATOM 702 N N . VAL A 1 86 ? 0.083 3.477 -19.144 1.00 85.81 86 VAL A N 1
ATOM 703 C CA . VAL A 1 86 ? -0.267 2.439 -18.161 1.00 85.81 86 VAL A CA 1
ATOM 704 C C . VAL A 1 86 ? 0.226 2.787 -16.749 1.00 85.81 86 VAL A C 1
ATOM 706 O O . VAL A 1 86 ? -0.453 2.487 -15.761 1.00 85.81 86 VAL A O 1
ATOM 709 N N . ALA A 1 87 ? 1.372 3.455 -16.613 1.00 82.50 87 ALA A N 1
ATOM 710 C CA . ALA A 1 87 ? 1.939 3.821 -15.319 1.00 82.50 87 ALA A CA 1
ATOM 711 C C . ALA A 1 87 ? 1.077 4.857 -14.595 1.00 82.50 87 ALA A C 1
ATOM 713 O O . ALA A 1 87 ? 0.837 4.697 -13.402 1.00 82.50 87 ALA A O 1
ATOM 714 N N . ILE A 1 88 ? 0.553 5.874 -15.288 1.00 84.69 88 ILE A N 1
ATOM 715 C CA . ILE A 1 88 ? -0.297 6.911 -14.675 1.00 84.69 88 ILE A CA 1
ATOM 716 C C . ILE A 1 88 ? -1.530 6.320 -13.957 1.00 84.69 88 ILE A C 1
ATOM 718 O O . ILE A 1 88 ? -1.695 6.579 -12.756 1.00 84.69 88 ILE A O 1
ATOM 722 N N . PRO A 1 89 ? -2.399 5.518 -14.607 1.00 88.38 89 PRO A N 1
ATOM 723 C CA . PRO A 1 89 ? -3.557 4.938 -13.930 1.00 88.38 89 PRO A CA 1
ATOM 724 C C . PRO A 1 89 ? -3.141 3.956 -12.831 1.00 88.38 89 PRO A C 1
ATOM 726 O O . PRO A 1 89 ? -3.731 3.964 -11.750 1.00 88.38 89 PRO A O 1
ATOM 729 N N . THR A 1 90 ? -2.081 3.172 -13.049 1.00 84.31 90 THR A N 1
ATOM 730 C CA . THR A 1 90 ? -1.569 2.231 -12.042 1.00 84.31 90 THR A CA 1
ATOM 731 C C . THR A 1 90 ? -1.099 2.963 -10.784 1.00 84.31 90 THR A C 1
ATOM 733 O O . THR A 1 90 ? -1.524 2.632 -9.677 1.00 84.31 90 THR A O 1
ATOM 736 N N . LEU A 1 91 ? -0.290 4.013 -10.937 1.00 84.19 91 LEU A N 1
ATOM 737 C CA . LEU A 1 91 ? 0.177 4.856 -9.835 1.00 84.19 91 LEU A CA 1
ATOM 738 C C . LEU A 1 91 ? -0.985 5.535 -9.110 1.00 84.19 91 LEU A C 1
ATOM 740 O O . LEU A 1 91 ? -0.960 5.632 -7.883 1.00 84.19 91 LEU A O 1
ATOM 744 N N . THR A 1 92 ? -2.022 5.954 -9.838 1.00 87.00 92 THR A N 1
ATOM 745 C CA . THR A 1 92 ? -3.229 6.549 -9.246 1.00 87.00 92 THR A CA 1
ATOM 746 C C . THR A 1 92 ? -3.933 5.553 -8.326 1.00 87.00 92 THR A C 1
ATOM 748 O O . THR A 1 92 ? -4.177 5.857 -7.158 1.00 87.00 92 THR A O 1
ATOM 751 N N . VAL A 1 93 ? -4.190 4.333 -8.809 1.00 87.38 93 VAL A N 1
ATOM 752 C CA . VAL A 1 93 ? -4.818 3.265 -8.013 1.00 87.38 93 VAL A CA 1
ATOM 753 C C . VAL A 1 93 ? -3.966 2.921 -6.789 1.00 87.38 93 VAL A C 1
ATOM 755 O O . VAL A 1 93 ? -4.477 2.865 -5.669 1.00 87.38 93 VAL A O 1
ATOM 758 N N . LEU A 1 94 ? -2.656 2.752 -6.974 1.00 84.69 94 LEU A N 1
ATOM 759 C CA . LEU A 1 94 ? -1.719 2.465 -5.886 1.00 84.69 94 LEU A CA 1
ATOM 760 C C . LEU A 1 94 ? -1.687 3.579 -4.831 1.00 84.69 94 LEU A C 1
ATOM 762 O O . LEU A 1 94 ? -1.666 3.297 -3.631 1.00 84.69 94 LEU A O 1
ATOM 766 N N . THR A 1 95 ? -1.753 4.839 -5.260 1.00 85.62 95 THR A N 1
ATOM 767 C CA . THR A 1 95 ? -1.799 5.998 -4.361 1.00 85.62 95 THR A CA 1
ATOM 768 C C . THR A 1 95 ? -3.083 6.004 -3.537 1.00 85.62 95 THR A C 1
ATOM 770 O O . THR A 1 95 ? -3.023 6.196 -2.322 1.00 85.62 95 THR A O 1
ATOM 773 N N . VAL A 1 96 ? -4.235 5.716 -4.153 1.00 87.88 96 VAL A N 1
ATOM 774 C CA . VAL A 1 96 ? -5.515 5.590 -3.435 1.00 87.88 96 VAL A CA 1
ATOM 775 C C . VAL A 1 96 ? -5.427 4.509 -2.358 1.00 87.88 96 VAL A C 1
ATOM 777 O O . VAL A 1 96 ? -5.781 4.767 -1.207 1.00 87.88 96 VAL A O 1
ATOM 780 N N . PHE A 1 97 ? -4.890 3.328 -2.678 1.00 82.12 97 PHE A N 1
ATOM 781 C CA . PHE A 1 97 ? -4.701 2.270 -1.681 1.00 82.12 97 PHE A CA 1
ATOM 782 C C . PHE A 1 97 ? -3.740 2.676 -0.561 1.00 82.12 97 PHE A C 1
ATOM 784 O O . PHE A 1 97 ? -4.037 2.431 0.609 1.00 82.12 97 PHE A O 1
ATOM 791 N N . SER A 1 98 ? -2.644 3.364 -0.886 1.00 81.19 98 SER A N 1
ATOM 792 C CA . SER A 1 98 ? -1.704 3.874 0.115 1.00 81.19 98 SER A CA 1
ATOM 793 C C . SER A 1 98 ? -2.361 4.887 1.064 1.00 81.19 98 SER A C 1
ATOM 795 O O . SER A 1 98 ? -2.104 4.864 2.272 1.00 81.19 98 SER A O 1
ATOM 797 N N . ILE A 1 99 ? -3.236 5.760 0.553 1.00 82.81 99 ILE A N 1
ATOM 798 C CA . ILE A 1 99 ? -4.013 6.702 1.374 1.00 82.81 99 ILE A CA 1
ATOM 799 C C . ILE A 1 99 ? -4.997 5.937 2.266 1.00 82.81 99 ILE A C 1
ATOM 801 O O . ILE A 1 99 ? -5.023 6.165 3.476 1.00 82.81 99 ILE A O 1
ATOM 805 N N . LEU A 1 100 ? -5.755 4.988 1.707 1.00 81.31 100 LEU A N 1
ATOM 806 C CA . LEU A 1 100 ? -6.694 4.159 2.473 1.00 81.31 100 LEU A CA 1
ATOM 807 C C . LEU A 1 100 ? -5.990 3.390 3.595 1.00 81.31 100 LEU A C 1
ATOM 809 O O . LEU A 1 100 ? -6.471 3.358 4.728 1.00 81.31 100 LEU A O 1
ATOM 813 N N . GLU A 1 101 ? -4.820 2.817 3.318 1.00 78.25 101 GLU A N 1
ATOM 814 C CA . GLU A 1 101 ? -4.004 2.146 4.326 1.00 78.25 101 GLU A CA 1
ATOM 815 C C . GLU A 1 101 ? -3.576 3.098 5.446 1.00 78.25 101 GLU A C 1
ATOM 817 O O . GLU A 1 101 ? -3.601 2.718 6.624 1.00 78.25 101 GLU A O 1
ATOM 822 N N . SER A 1 102 ? -3.196 4.322 5.078 1.00 78.56 102 SER A N 1
ATOM 823 C CA . SER A 1 102 ? -2.759 5.354 6.017 1.00 78.56 102 SER A CA 1
ATOM 824 C C . SER A 1 102 ? -3.904 5.824 6.910 1.00 78.56 102 SER A C 1
ATOM 826 O O . SER A 1 102 ? -3.677 6.023 8.099 1.00 78.56 102 SER A O 1
ATOM 828 N N . LEU A 1 103 ? -5.131 5.910 6.384 1.00 78.56 103 LEU A N 1
ATOM 829 C CA . LEU A 1 103 ? -6.341 6.302 7.121 1.00 78.56 103 LEU A CA 1
ATOM 830 C C . LEU A 1 103 ? -6.931 5.178 7.987 1.00 78.56 103 LEU A C 1
ATOM 8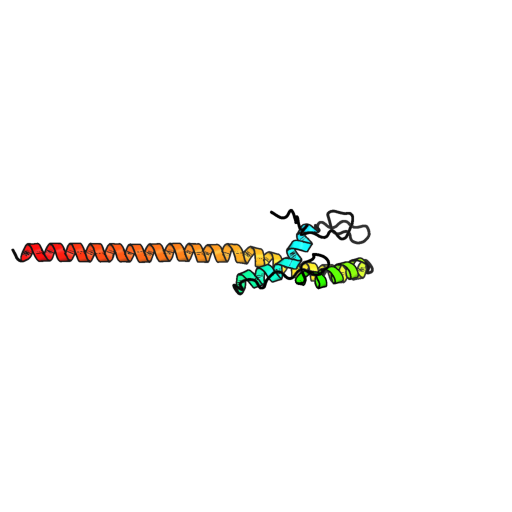32 O O . LEU A 1 103 ? -7.478 5.445 9.058 1.00 78.56 103 LEU A O 1
ATOM 836 N N . ALA A 1 104 ? -6.793 3.916 7.576 1.00 73.50 104 ALA A N 1
ATOM 837 C CA . ALA A 1 104 ? -7.316 2.777 8.336 1.00 73.50 104 ALA A CA 1
ATOM 838 C C . ALA A 1 104 ? -6.670 2.650 9.731 1.00 73.50 104 ALA A C 1
ATOM 840 O O . ALA A 1 104 ? -7.309 2.237 10.696 1.00 73.50 104 ALA A O 1
ATOM 841 N N . THR A 1 105 ? -5.396 3.025 9.853 1.00 71.75 105 THR A N 1
ATOM 842 C CA . THR A 1 105 ? -4.619 2.922 11.098 1.00 71.75 105 THR A CA 1
ATOM 843 C C . THR A 1 105 ? -5.072 3.893 12.207 1.00 71.75 105 THR A C 1
ATOM 845 O O . THR A 1 105 ? -5.344 3.421 13.312 1.00 71.75 105 THR A O 1
ATOM 848 N N . PRO A 1 106 ? -5.203 5.216 11.971 1.00 75.81 106 PRO A N 1
ATOM 849 C CA . PRO A 1 106 ? -5.696 6.150 12.982 1.00 75.81 106 PRO A CA 1
ATOM 850 C C . PRO A 1 106 ? -7.158 5.891 13.364 1.00 75.81 106 PRO A C 1
ATOM 852 O O . PRO A 1 106 ? -7.496 6.009 14.538 1.00 75.81 106 PRO A O 1
ATOM 855 N N . LEU A 1 107 ? -8.013 5.467 12.425 1.00 75.31 107 LEU A N 1
ATOM 856 C CA . LEU A 1 107 ? -9.399 5.098 12.739 1.00 75.31 107 LEU A CA 1
ATOM 857 C C . LEU A 1 107 ? -9.471 3.910 13.710 1.00 75.31 107 LEU A C 1
ATOM 859 O O . LEU A 1 107 ? -10.204 3.969 14.696 1.00 75.31 107 LEU A O 1
ATOM 863 N N . LEU A 1 108 ? -8.662 2.867 13.492 1.00 70.75 108 LEU A N 1
ATOM 864 C CA . LEU A 1 108 ? -8.564 1.740 14.426 1.00 70.75 108 LEU A CA 1
ATOM 865 C C . LEU A 1 108 ? -8.062 2.174 15.810 1.00 70.75 108 LEU A C 1
ATOM 867 O O . LEU A 1 108 ? -8.599 1.722 16.820 1.00 70.75 108 LEU A O 1
ATOM 871 N N . LEU A 1 109 ? -7.076 3.076 15.878 1.00 77.06 109 LEU A N 1
ATOM 872 C CA . LEU A 1 109 ? -6.591 3.610 17.155 1.00 77.06 109 LEU A CA 1
ATOM 873 C C . LEU A 1 109 ? -7.684 4.373 17.909 1.00 77.06 109 LEU A C 1
ATOM 875 O O . LEU A 1 109 ? -7.830 4.177 19.114 1.00 77.06 109 LEU A O 1
ATOM 879 N N . LEU A 1 110 ? -8.484 5.188 17.217 1.00 84.31 110 LEU A N 1
ATOM 880 C CA . LEU A 1 110 ? -9.607 5.898 17.832 1.00 84.31 110 LEU A CA 1
ATOM 881 C C . LEU A 1 110 ? -10.643 4.926 18.402 1.00 84.31 110 LEU A C 1
ATOM 883 O O . LEU A 1 110 ? -11.047 5.090 19.549 1.00 84.31 110 LEU A O 1
ATOM 887 N N . VAL A 1 111 ? -11.002 3.870 17.665 1.00 84.75 111 VAL A N 1
ATOM 888 C CA . VAL A 1 111 ? -11.926 2.830 18.155 1.00 84.75 111 VAL A CA 1
ATOM 889 C C . VAL A 1 111 ? -11.384 2.153 19.416 1.00 84.75 111 VAL A C 1
ATOM 891 O O . VAL A 1 111 ? -12.118 1.991 20.393 1.00 84.75 111 VAL A O 1
ATOM 894 N N . VAL A 1 112 ? -10.094 1.805 19.439 1.00 83.69 112 VAL A N 1
ATOM 895 C CA . VAL A 1 112 ? -9.448 1.193 20.612 1.00 83.69 112 VAL A CA 1
ATOM 896 C C . VAL A 1 112 ? -9.436 2.154 21.805 1.00 83.69 112 VAL A C 1
ATOM 898 O O . VAL A 1 112 ? -9.773 1.751 22.918 1.00 83.69 112 VAL A O 1
ATOM 901 N N . ILE A 1 113 ? -9.106 3.431 21.594 1.00 90.06 113 ILE A N 1
ATOM 902 C CA . ILE A 1 113 ? -9.108 4.450 22.656 1.00 90.06 113 ILE A CA 1
ATOM 903 C C . ILE A 1 113 ? -10.524 4.656 23.205 1.00 90.06 113 ILE A C 1
ATOM 905 O O . ILE A 1 113 ? -10.707 4.672 24.424 1.00 90.06 113 ILE A O 1
ATOM 909 N N . SER A 1 114 ? -11.532 4.756 22.334 1.00 89.00 114 SER A N 1
ATOM 910 C CA . SER A 1 114 ? -12.940 4.864 22.728 1.00 89.00 114 SER A CA 1
ATOM 911 C C . SER A 1 114 ? -13.401 3.644 23.527 1.00 89.00 114 SER A C 1
ATOM 913 O O . SER A 1 114 ? -14.066 3.799 24.552 1.00 89.00 114 SER A O 1
ATOM 915 N N . TRP A 1 115 ? -12.997 2.436 23.125 1.00 92.19 115 TRP A N 1
ATOM 916 C CA . TRP A 1 115 ? -13.293 1.199 23.850 1.00 92.19 115 TRP A CA 1
ATOM 917 C C . TRP A 1 115 ? -12.653 1.167 25.248 1.00 92.19 115 TRP A C 1
ATOM 919 O O . TRP A 1 115 ? -13.308 0.840 26.244 1.00 92.19 115 TRP A O 1
ATOM 929 N N . LEU A 1 116 ? -11.381 1.560 25.356 1.00 91.12 116 LEU A N 1
ATOM 930 C CA . LEU A 1 116 ? -10.675 1.662 26.638 1.00 91.12 116 LEU A CA 1
ATOM 931 C C . LEU A 1 116 ? -11.317 2.704 27.567 1.00 91.12 116 LEU A C 1
ATOM 933 O O . LEU A 1 116 ? -11.438 2.475 28.771 1.00 91.12 116 LEU A O 1
ATOM 937 N N . TRP A 1 117 ? -11.779 3.829 27.021 1.00 93.12 117 TRP A N 1
ATOM 938 C CA . TRP A 1 117 ? -12.543 4.822 27.776 1.00 93.12 117 TRP A CA 1
ATOM 939 C C . TRP A 1 117 ? -13.880 4.263 28.269 1.00 93.12 117 TRP A C 1
ATOM 941 O O . TRP A 1 117 ? -14.207 4.385 29.453 1.00 93.12 117 TRP A O 1
ATOM 951 N N . LEU A 1 118 ? -14.630 3.591 27.394 1.00 90.94 118 LEU A N 1
ATOM 952 C CA . LEU A 1 118 ? -15.932 3.020 27.729 1.00 90.94 118 LEU A CA 1
ATOM 953 C C . LEU A 1 118 ? -15.819 1.991 28.863 1.00 90.94 118 LEU A C 1
ATOM 955 O O . LEU A 1 118 ? -16.520 2.104 29.870 1.00 90.94 118 LEU A O 1
ATOM 959 N N . THR A 1 119 ? -14.884 1.045 28.759 1.00 91.38 119 THR A N 1
ATOM 960 C CA . THR A 1 119 ? -14.663 0.020 29.795 1.00 91.38 119 THR A CA 1
ATOM 961 C C . THR A 1 119 ? -14.297 0.633 31.150 1.00 91.38 119 THR A C 1
ATOM 963 O O . THR A 1 119 ? -14.863 0.240 32.173 1.00 91.38 119 THR A O 1
ATOM 966 N N . ARG A 1 120 ? -13.440 1.665 31.177 1.00 87.19 120 ARG A N 1
ATOM 967 C CA . ARG A 1 120 ? -13.116 2.407 32.409 1.00 87.19 120 ARG A CA 1
ATOM 968 C C . ARG A 1 120 ? -14.346 3.058 33.042 1.00 87.19 120 ARG A C 1
ATOM 970 O O . ARG A 1 120 ? -14.523 2.959 34.257 1.00 87.19 120 ARG A O 1
ATOM 977 N N . THR A 1 121 ? -15.215 3.687 32.249 1.00 89.19 121 THR A N 1
ATOM 978 C CA . THR A 1 121 ? -16.427 4.338 32.782 1.00 89.19 121 THR A CA 1
ATOM 979 C C . THR A 1 121 ? -17.444 3.338 33.337 1.00 89.19 121 THR A C 1
ATOM 981 O O . THR A 1 121 ? -18.044 3.599 34.382 1.00 89.19 121 THR A O 1
ATOM 984 N N . ILE A 1 122 ? -17.605 2.175 32.698 1.00 85.56 122 ILE A N 1
ATOM 985 C CA . ILE A 1 122 ? -18.500 1.106 33.167 1.00 85.56 122 ILE A CA 1
ATOM 986 C C . ILE A 1 122 ? -18.008 0.553 34.510 1.00 85.56 122 ILE A C 1
ATOM 988 O O . ILE A 1 122 ? -18.783 0.470 35.466 1.00 85.56 122 ILE A O 1
ATOM 992 N N . VAL A 1 123 ? -16.711 0.247 34.619 1.00 86.94 123 VAL A N 1
ATOM 993 C CA . VAL A 1 123 ? -16.103 -0.247 35.867 1.00 86.94 123 VAL A CA 1
ATOM 994 C C . VAL A 1 123 ? -16.219 0.793 36.987 1.00 86.94 123 VAL A C 1
ATOM 996 O O . VAL A 1 123 ? -16.577 0.445 38.114 1.00 86.94 123 VAL A O 1
ATOM 999 N N . ALA A 1 124 ? -15.987 2.076 36.689 1.00 82.69 124 ALA A N 1
ATOM 1000 C CA . ALA A 1 124 ? -16.134 3.157 37.663 1.00 82.69 124 ALA A CA 1
ATOM 1001 C C . ALA A 1 124 ? -17.578 3.276 38.183 1.00 82.69 124 ALA A C 1
ATOM 1003 O O . ALA A 1 124 ? -17.793 3.313 39.397 1.00 82.69 124 ALA A O 1
ATOM 1004 N N . LYS A 1 125 ? -18.577 3.255 37.287 1.00 81.94 125 LYS A N 1
ATOM 1005 C CA . LYS A 1 125 ? -20.002 3.277 37.667 1.00 81.94 125 LYS A CA 1
ATOM 1006 C C . LYS A 1 125 ? -20.388 2.063 38.521 1.00 81.94 125 LYS A C 1
ATOM 1008 O O . LYS A 1 125 ? -21.084 2.224 39.525 1.00 81.94 125 LYS A O 1
ATOM 1013 N N . GLY A 1 126 ? -19.890 0.871 38.182 1.00 80.19 126 GLY A N 1
ATOM 1014 C CA . GLY A 1 126 ? -20.102 -0.345 38.975 1.00 80.19 126 GLY A CA 1
ATOM 1015 C C . GLY A 1 126 ? -19.528 -0.237 40.393 1.00 80.19 126 GLY A C 1
ATOM 1016 O O . GLY A 1 126 ? -20.203 -0.568 41.370 1.00 80.19 126 GLY A O 1
ATOM 1017 N N . LYS A 1 127 ? -18.314 0.310 40.530 1.00 80.25 127 LYS A N 1
ATOM 1018 C CA . LYS A 1 127 ? -17.649 0.492 41.830 1.00 80.25 127 LYS A CA 1
ATOM 1019 C C . LYS A 1 127 ? -18.394 1.492 42.726 1.00 80.25 127 LYS A C 1
ATOM 1021 O O . LYS A 1 127 ? -18.584 1.222 43.911 1.00 80.25 127 LYS A O 1
ATOM 1026 N N . VAL A 1 128 ? -18.883 2.600 42.160 1.00 80.00 128 VAL A N 1
ATOM 1027 C CA . VAL A 1 128 ? -19.685 3.605 42.887 1.00 80.00 128 VAL A CA 1
ATOM 1028 C C . VAL A 1 128 ? -21.029 3.031 43.347 1.00 80.00 128 VAL A C 1
ATOM 1030 O O . VAL A 1 128 ? -21.421 3.240 44.496 1.00 80.00 128 VAL A O 1
ATOM 1033 N N . SER A 1 129 ? -21.713 2.256 42.498 1.00 81.06 129 SER A N 1
ATOM 1034 C CA . SER A 1 129 ? -22.976 1.595 42.865 1.00 81.06 129 SER A CA 1
ATOM 1035 C C . SER A 1 129 ? -22.802 0.633 44.047 1.00 81.06 129 SER A C 1
ATOM 1037 O O . SER A 1 129 ? -23.586 0.663 45.000 1.00 81.06 129 SER A O 1
ATOM 1039 N N . ASN A 1 130 ? -21.731 -0.166 44.039 1.00 76.44 130 ASN A N 1
ATOM 1040 C CA . ASN A 1 130 ? -21.428 -1.100 45.125 1.00 76.44 130 ASN A CA 1
ATOM 1041 C C . ASN A 1 130 ? -21.094 -0.381 46.441 1.00 76.44 130 ASN A C 1
ATOM 1043 O O . ASN A 1 130 ? -21.590 -0.781 47.495 1.00 76.44 130 ASN A O 1
ATOM 1047 N N . LEU A 1 131 ? -20.332 0.717 46.391 1.00 77.81 131 LEU A N 1
ATOM 1048 C CA . LEU A 1 131 ? -20.052 1.550 47.569 1.00 77.81 131 LEU A CA 1
ATOM 1049 C C . LEU A 1 131 ? -21.326 2.180 48.147 1.00 77.81 131 LEU A C 1
ATOM 1051 O O . LEU A 1 131 ? -21.505 2.212 49.366 1.00 77.81 131 LEU A O 1
ATOM 1055 N N . TYR A 1 132 ? -22.239 2.642 47.288 1.00 77.44 132 TYR A N 1
ATOM 1056 C CA . TYR A 1 132 ? -23.518 3.192 47.732 1.00 77.44 132 TYR A CA 1
ATOM 1057 C C . TYR A 1 132 ? -24.381 2.126 48.423 1.00 77.44 132 TYR A C 1
ATOM 1059 O O . TYR A 1 132 ? -24.873 2.359 49.529 1.00 77.44 132 TYR A O 1
ATOM 1067 N N . LYS A 1 133 ? -24.504 0.927 47.832 1.00 79.12 133 LYS A N 1
ATOM 1068 C CA . LYS A 1 133 ? -25.229 -0.202 48.446 1.00 79.12 133 LYS A CA 1
ATOM 1069 C C . LYS A 1 133 ? -24.630 -0.601 49.797 1.00 79.12 133 LYS A C 1
ATOM 1071 O O . LYS A 1 133 ? -25.388 -0.766 50.752 1.00 79.12 133 LYS A O 1
ATOM 1076 N N . ALA A 1 134 ? -23.301 -0.677 49.905 1.00 76.31 134 ALA A N 1
ATOM 1077 C CA . ALA A 1 134 ? -22.610 -0.979 51.160 1.00 76.31 134 ALA A CA 1
ATOM 1078 C C . ALA A 1 134 ? -22.886 0.078 52.247 1.00 76.31 134 ALA A C 1
ATOM 1080 O O . ALA A 1 134 ? -23.218 -0.267 53.382 1.00 76.31 134 ALA A O 1
ATOM 1081 N N . LYS A 1 135 ? -22.843 1.373 51.897 1.00 82.75 135 LYS A N 1
ATOM 1082 C CA . LYS A 1 135 ? -23.127 2.477 52.833 1.00 82.75 135 LYS A CA 1
ATOM 1083 C C . LYS A 1 135 ? -24.588 2.503 53.300 1.00 82.75 135 LYS A C 1
ATOM 1085 O O . LYS A 1 135 ? -24.857 2.861 54.447 1.00 82.75 135 LYS A O 1
ATOM 1090 N N . VAL A 1 136 ? -25.538 2.151 52.431 1.00 80.62 136 VAL A N 1
ATOM 1091 C CA . VAL A 1 136 ? -26.965 2.051 52.790 1.00 80.62 136 VAL A CA 1
ATOM 1092 C C . VAL A 1 136 ? -27.220 0.848 53.700 1.00 80.62 136 VAL A C 1
ATOM 1094 O O . VAL A 1 136 ? -27.928 0.986 54.697 1.00 80.62 136 VAL A O 1
ATOM 1097 N N . TRP A 1 137 ? -26.613 -0.306 53.410 1.00 72.25 137 TRP A N 1
ATOM 1098 C CA . TRP A 1 137 ? -26.723 -1.502 54.252 1.00 72.25 137 TRP A CA 1
ATOM 1099 C C . TRP A 1 137 ? -26.117 -1.305 55.647 1.00 72.25 137 TRP A C 1
ATOM 1101 O O . TRP A 1 137 ? -26.749 -1.675 56.634 1.00 72.25 137 TRP A O 1
ATOM 1111 N N . GLY A 1 138 ? -24.951 -0.657 55.753 1.00 76.25 138 GLY A N 1
ATOM 1112 C CA . GLY A 1 138 ? -24.340 -0.333 57.049 1.00 76.25 138 GLY A CA 1
ATOM 1113 C C . GLY A 1 138 ? -25.215 0.582 57.915 1.00 76.25 138 GLY A C 1
ATOM 1114 O O . GLY A 1 138 ? -25.352 0.358 59.113 1.00 76.25 138 GLY A O 1
ATOM 1115 N N . ARG A 1 139 ? -25.899 1.562 57.304 1.00 71.81 139 ARG A N 1
ATO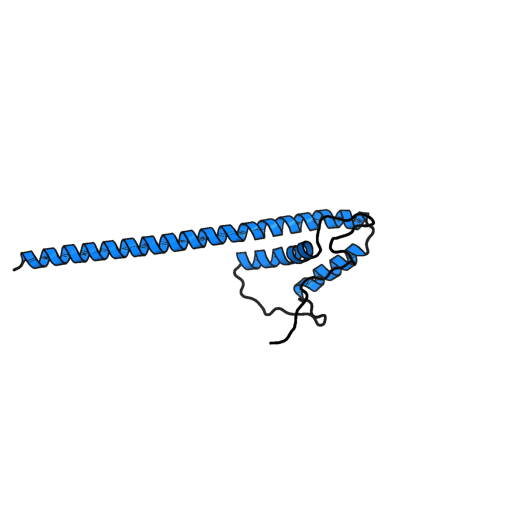M 1116 C CA . ARG A 1 139 ? -26.827 2.455 58.023 1.00 71.81 139 ARG A CA 1
ATOM 1117 C C . ARG A 1 139 ? -28.126 1.787 58.480 1.00 71.81 139 ARG A C 1
ATOM 1119 O O . ARG A 1 139 ? -28.739 2.288 59.415 1.00 71.81 139 ARG A O 1
ATOM 1126 N N . ARG A 1 140 ? -28.564 0.694 57.842 1.00 68.94 140 ARG A N 1
ATOM 1127 C CA . ARG A 1 140 ? -29.760 -0.048 58.282 1.00 68.94 140 ARG A CA 1
ATOM 1128 C C . ARG A 1 140 ? -29.496 -0.932 59.501 1.00 68.94 140 ARG A C 1
ATOM 1130 O O . ARG A 1 140 ? -30.405 -1.070 60.306 1.00 68.94 140 ARG A O 1
ATOM 1137 N N . ARG A 1 141 ? -28.285 -1.485 59.667 1.00 61.75 141 ARG A N 1
ATOM 1138 C CA . ARG A 1 141 ? -27.955 -2.311 60.847 1.00 61.75 141 ARG A CA 1
ATOM 1139 C C . ARG A 1 141 ? -27.936 -1.505 62.147 1.00 61.75 141 ARG A C 1
ATOM 1141 O O . ARG A 1 141 ? -28.518 -1.946 63.121 1.00 61.75 141 ARG A O 1
ATOM 1148 N N . HIS A 1 142 ? -27.393 -0.288 62.126 1.00 62.16 142 HIS A N 1
ATOM 1149 C CA . HIS A 1 142 ? -27.327 0.585 63.309 1.00 62.16 142 HIS A CA 1
ATOM 1150 C C . HIS A 1 142 ? -28.674 1.134 63.816 1.00 62.16 142 HIS A C 1
ATOM 1152 O O . HIS A 1 142 ? -28.685 1.877 64.786 1.00 62.16 142 HIS A O 1
ATOM 1158 N N . LYS A 1 143 ? -29.801 0.841 63.154 1.00 61.91 143 LYS A N 1
ATOM 1159 C CA . LYS A 1 143 ? -31.141 1.257 63.609 1.00 61.91 143 LYS A CA 1
ATOM 1160 C C . LYS A 1 143 ? -31.951 0.126 64.256 1.00 61.91 143 LYS A C 1
ATOM 1162 O O . LYS A 1 143 ? -33.096 0.370 64.620 1.00 61.91 143 LYS A O 1
ATOM 1167 N N . ILE A 1 144 ? -31.412 -1.093 64.310 1.00 59.28 144 ILE A N 1
ATOM 1168 C CA . ILE A 1 144 ? -32.119 -2.297 64.788 1.00 59.28 144 ILE A CA 1
ATOM 1169 C C . ILE A 1 144 ? -31.527 -2.806 66.123 1.00 59.28 144 ILE A C 1
ATOM 1171 O O . ILE A 1 144 ? -32.106 -3.689 66.745 1.00 59.28 144 ILE A O 1
ATOM 1175 N N . GLU A 1 145 ? -30.423 -2.213 66.584 1.00 51.44 145 GLU A N 1
ATOM 1176 C CA . GLU A 1 145 ? -29.834 -2.393 67.923 1.00 51.44 145 GLU A CA 1
ATOM 1177 C C . GLU A 1 145 ? -30.128 -1.161 68.784 1.00 51.44 145 GLU A C 1
ATOM 1179 O O . GLU A 1 145 ? -30.403 -1.343 69.989 1.00 51.44 145 GLU A O 1
#

Foldseek 3Di:
DDPPPPPLFDDPDPDQADDQVPDGDPHGSVLVSVLLCLVVLLCCLVVVDDDDPQDADPVRHRPSCPVVVVVVVVLNPDHSVSNVVVVVVVVVVSVVSVVSSVVSVVVVVVVVVVVVVVVVVVVVVVVVVVVVVVVVVVVVVVVVD

Secondary structure (DSSP, 8-state):
-----------SSSSSEEEETTEEEEEEHHHHHHHHTHHHHHHHHHH-------PBPTTSSBHHHHHHHHHHHHHHTS-HHHHHHHHHHHHHHHHHHHHHHHHHHHHHHHHHHHHHHHHHHHHHHHHHHHHHHHHHHHHHHTT--

Radius of gyration: 27.82 Å; chains: 1; bounding box: 52×33×94 Å